Protein AF-A0A537DHY6-F1 (afdb_monomer)

Secondary structure (DSSP, 8-state):
-PPP-----HHHHHHHHHHHHHHHHHHHHHHHHHHHHHTEETTEE--SSS--EEE-S-TT-EETTTEETEEE-HHHHHHHHHHHHHHHHHHHHHHHHHHHHHHHHHHHHHHHHHT-

Foldseek 3Di:
DDDDDDDPCVVVVVVVVVVLLVQLLVQLVVVQVVQQVVQDDQQGRLGPPHGFKDFAPDQVPQPPVRGGGIDGDPVRSVVSSVVSSVVSSVVSVVVVVVVVVVVVVVVVVVVVVVVD

Solvent-accessible surface area (backbone atoms only — not comparable to full-atom values): 6492 Å² total; per-residue (Å²): 140,83,85,81,82,81,83,86,62,63,75,67,49,55,61,48,50,56,48,52,52,51,51,14,48,54,50,7,52,50,50,39,52,53,35,37,61,72,36,52,49,100,36,47,40,39,39,57,92,44,68,24,45,46,79,43,91,51,87,84,53,62,41,92,89,57,41,69,25,52,46,71,45,66,67,41,47,51,52,33,44,52,49,30,29,53,52,27,40,54,50,54,52,50,51,52,55,51,50,55,51,52,52,52,52,55,52,53,50,52,55,58,65,73,75,111

Mean predicted aligned error: 13.65 Å

Sequence (116 aa):
MSKPYLMTNEPRRELSEERDLTVSLIVGLLFFGFAALATREPGGSVGFPMSYSHPVVSWQFVNSFTGCGYSYDLTSVVLNYLFWVAVSFVITYSSSAARQRSTKITVGLGVLLQNR

Radius of gyration: 23.86 Å; Cα contacts (8 Å, |Δi|>4): 101; chains: 1; bounding box: 68×23×72 Å

Structure (mmCIF, N/CA/C/O backbone):
data_AF-A0A537DHY6-F1
#
_entry.id   AF-A0A537DHY6-F1
#
loop_
_atom_site.group_PDB
_atom_site.id
_atom_site.type_symbol
_atom_site.label_atom_id
_atom_site.label_alt_id
_atom_site.label_comp_id
_atom_site.label_asym_id
_atom_site.label_entity_id
_atom_site.label_seq_id
_atom_site.pdbx_PDB_ins_code
_atom_site.Cartn_x
_atom_site.Cartn_y
_atom_site.Cartn_z
_atom_site.occupancy
_atom_site.B_iso_or_equiv
_atom_site.auth_seq_id
_atom_site.auth_comp_id
_atom_site.auth_asym_id
_atom_site.auth_atom_id
_atom_site.pdbx_PDB_model_num
ATOM 1 N N . MET A 1 1 ? -46.959 14.429 26.187 1.00 43.31 1 MET A N 1
ATOM 2 C CA . MET A 1 1 ? -46.638 13.429 25.144 1.00 43.31 1 MET A CA 1
ATOM 3 C C . MET A 1 1 ? -45.217 13.714 24.661 1.00 43.31 1 MET A C 1
ATOM 5 O O . MET A 1 1 ? -45.016 14.642 23.892 1.00 43.31 1 MET A O 1
ATOM 9 N N . SER A 1 2 ? -44.225 13.039 25.250 1.00 41.59 2 SER A N 1
ATOM 10 C CA . SER A 1 2 ? -42.792 13.294 25.033 1.00 41.59 2 SER A CA 1
ATOM 11 C C . SER A 1 2 ? -42.273 12.377 23.924 1.00 41.59 2 SER A C 1
ATOM 13 O O . SER A 1 2 ? -42.421 11.162 24.029 1.00 41.59 2 SER A O 1
ATOM 15 N N . LYS A 1 3 ? -41.720 12.950 22.848 1.00 43.47 3 LYS A N 1
ATOM 16 C CA . LYS A 1 3 ? -41.029 12.206 21.784 1.00 43.47 3 LYS A CA 1
ATOM 17 C C . LYS A 1 3 ? -39.616 11.855 22.277 1.00 43.47 3 LYS A C 1
ATOM 19 O O . LYS A 1 3 ? -38.859 12.784 22.557 1.00 43.47 3 LYS A O 1
ATOM 24 N N . PRO A 1 4 ? -39.231 10.572 22.383 1.00 52.34 4 PRO A N 1
ATOM 25 C CA . PRO A 1 4 ? -37.889 10.214 22.812 1.00 52.34 4 PRO A CA 1
ATOM 26 C C . PRO A 1 4 ? -36.891 10.353 21.649 1.00 52.34 4 PRO A C 1
ATOM 28 O O . PRO A 1 4 ? -37.073 9.774 20.584 1.00 52.34 4 PRO A O 1
ATOM 31 N N . TYR A 1 5 ? -35.857 11.160 21.889 1.00 45.62 5 TYR A N 1
ATOM 32 C CA . TYR A 1 5 ? -34.472 11.038 21.417 1.00 45.62 5 TYR A CA 1
ATOM 33 C C . TYR A 1 5 ? -34.244 10.354 20.058 1.00 45.62 5 TYR A C 1
ATOM 35 O O . TYR A 1 5 ? -33.873 9.183 19.985 1.00 45.62 5 TYR A O 1
ATOM 43 N N . LEU A 1 6 ? -34.363 11.129 18.978 1.00 51.12 6 LEU A N 1
ATOM 44 C CA . LEU A 1 6 ? -33.793 10.761 17.686 1.00 51.12 6 LEU A CA 1
ATOM 45 C C . LEU A 1 6 ? -32.307 11.165 17.669 1.00 51.12 6 LEU A C 1
ATOM 47 O O . LEU A 1 6 ? -31.971 12.343 17.594 1.00 51.12 6 LEU A O 1
ATOM 51 N N . MET A 1 7 ? -31.449 10.158 17.841 1.00 48.72 7 MET A N 1
ATOM 52 C CA . MET A 1 7 ? -30.104 10.003 17.267 1.00 48.72 7 MET A CA 1
ATOM 53 C C . MET A 1 7 ? -29.411 11.281 16.725 1.00 48.72 7 MET A C 1
ATOM 55 O O . MET A 1 7 ? -29.614 11.671 15.583 1.00 48.72 7 MET A O 1
ATOM 59 N N . THR A 1 8 ? -28.478 11.859 17.488 1.00 54.38 8 THR A N 1
ATOM 60 C CA . THR A 1 8 ? -27.539 12.918 17.037 1.00 54.38 8 THR A CA 1
ATOM 61 C C . THR A 1 8 ? -26.076 12.443 17.020 1.00 54.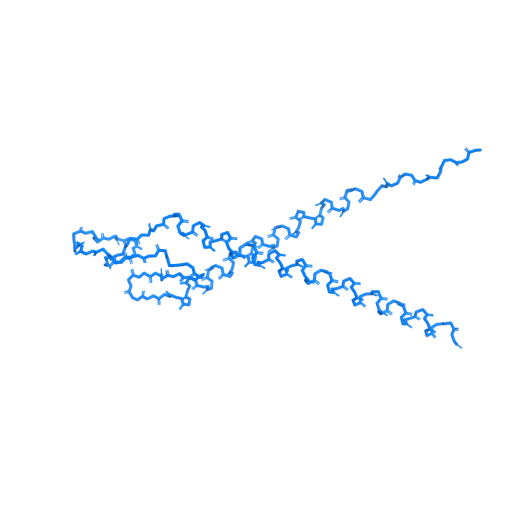38 8 THR A C 1
ATOM 63 O O . THR A 1 8 ? -25.149 13.204 17.280 1.00 54.38 8 THR A O 1
ATOM 66 N N . ASN A 1 9 ? -25.843 11.160 16.716 1.00 53.69 9 ASN A N 1
ATOM 67 C CA . ASN A 1 9 ? -24.497 10.560 16.688 1.00 53.69 9 ASN A CA 1
ATOM 68 C C . ASN A 1 9 ? -23.809 10.574 15.307 1.00 53.69 9 ASN A C 1
ATOM 70 O O . ASN A 1 9 ? -22.662 10.143 15.214 1.00 53.69 9 ASN A O 1
ATOM 74 N N . GLU A 1 10 ? -24.479 11.067 14.264 1.00 56.50 10 GLU A N 1
ATOM 75 C CA . GLU A 1 10 ? -23.969 11.163 12.882 1.00 56.50 10 GLU A CA 1
ATOM 76 C C . GLU A 1 10 ? -22.605 11.874 12.753 1.00 56.50 10 GLU A C 1
ATOM 78 O O . GLU A 1 10 ? -21.652 11.238 12.303 1.00 56.50 10 GLU A O 1
ATOM 83 N N . PRO A 1 11 ? -22.408 13.115 13.243 1.00 54.44 11 PRO A N 1
ATOM 84 C CA . PRO A 1 11 ? -21.188 13.866 12.927 1.00 54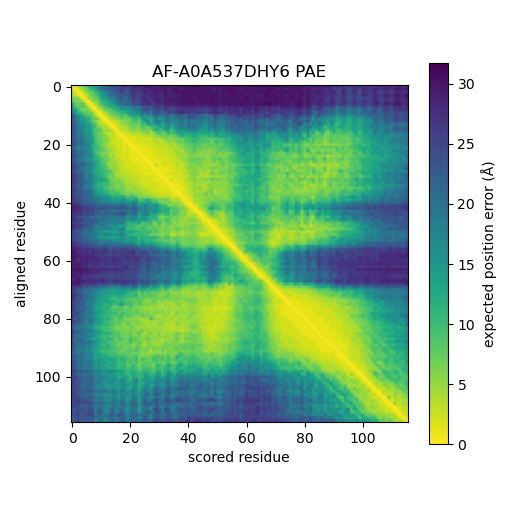.44 11 PRO A CA 1
ATOM 85 C C . PRO A 1 11 ? -19.923 13.291 13.580 1.00 54.44 11 PRO A C 1
ATOM 87 O O . PRO A 1 11 ? -18.809 13.558 13.140 1.00 54.44 11 PRO A O 1
ATOM 90 N N . ARG A 1 12 ? -20.062 12.491 14.648 1.00 59.03 12 ARG A N 1
ATOM 91 C CA . ARG A 1 12 ? -18.910 11.885 15.334 1.00 59.03 12 ARG A CA 1
ATOM 92 C C . ARG A 1 12 ? -18.425 10.605 14.643 1.00 59.03 12 ARG A C 1
ATOM 94 O O . ARG A 1 12 ? -17.288 10.198 14.878 1.00 59.03 12 ARG A O 1
ATOM 101 N N . ARG A 1 13 ? -19.279 9.948 13.850 1.00 60.59 13 ARG A N 1
ATOM 102 C CA . ARG A 1 13 ? -18.916 8.728 13.116 1.00 60.59 13 ARG A CA 1
ATOM 103 C C . ARG A 1 13 ? -18.155 9.057 11.843 1.00 60.59 13 ARG A C 1
ATOM 105 O O . ARG A 1 13 ? -17.067 8.518 11.679 1.00 60.59 13 ARG A O 1
ATOM 112 N N . GLU A 1 14 ? -18.641 10.016 11.061 1.00 64.06 14 GLU A N 1
ATOM 113 C CA . GLU A 1 14 ? -17.983 10.410 9.808 1.00 64.06 14 GLU A CA 1
ATOM 114 C C . GLU A 1 14 ? -16.554 10.912 10.050 1.00 64.06 14 GLU A C 1
ATOM 116 O O . GLU A 1 14 ? -15.604 10.439 9.433 1.00 64.06 14 GLU A O 1
ATOM 121 N N . LEU A 1 15 ? -16.361 11.750 11.074 1.00 67.00 15 LEU A N 1
ATOM 122 C CA . LEU A 1 15 ? -15.037 12.270 11.428 1.00 67.00 15 LEU A CA 1
ATOM 123 C C . LEU A 1 15 ? -14.065 11.178 11.925 1.00 67.00 15 LEU A C 1
ATOM 125 O O . LEU A 1 15 ? -12.845 11.344 11.870 1.00 67.00 15 LEU A O 1
ATOM 129 N N . SER A 1 16 ? -14.588 10.063 12.449 1.00 68.94 16 SER A N 1
ATOM 130 C CA . SER A 1 16 ? -13.771 8.906 12.830 1.00 68.94 16 SER A CA 1
ATOM 131 C C . SER A 1 16 ? -13.431 8.040 11.619 1.00 68.94 16 SER A C 1
ATOM 133 O O . SER A 1 16 ? -12.317 7.529 11.560 1.00 68.94 16 SER A O 1
ATOM 135 N N . GLU A 1 17 ? -14.350 7.892 10.665 1.00 73.88 17 GLU A N 1
ATOM 136 C CA . GLU A 1 17 ? -14.131 7.127 9.433 1.00 73.88 17 GLU A CA 1
ATOM 137 C C . GLU A 1 17 ? -13.119 7.810 8.513 1.00 73.88 17 GLU A C 1
ATOM 139 O O . GLU A 1 17 ? -12.178 7.161 8.061 1.00 73.88 17 GLU A O 1
ATOM 144 N N . GLU A 1 18 ? -13.226 9.126 8.313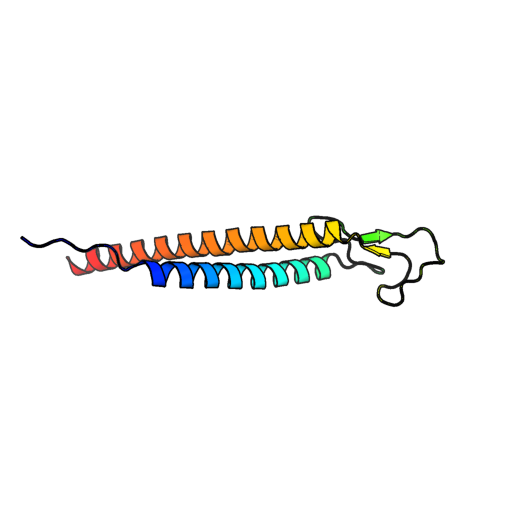 1.00 79.81 18 GLU A N 1
ATOM 145 C CA . GLU A 1 18 ? -12.244 9.895 7.537 1.00 79.81 18 GLU A CA 1
ATOM 146 C C . GLU A 1 18 ? -10.841 9.803 8.146 1.00 79.81 18 GLU A C 1
ATOM 148 O O . GLU A 1 18 ? -9.836 9.656 7.441 1.00 79.81 18 GLU A O 1
ATOM 153 N N . ARG A 1 19 ? -10.761 9.841 9.481 1.00 82.12 19 ARG A N 1
ATOM 154 C CA . ARG A 1 19 ? -9.492 9.701 10.196 1.00 82.12 19 ARG A CA 1
ATOM 155 C C . ARG A 1 19 ? -8.921 8.293 10.045 1.00 82.12 19 ARG A C 1
ATOM 157 O O . ARG A 1 19 ? -7.725 8.161 9.798 1.00 82.12 19 ARG A O 1
ATOM 164 N N . ASP A 1 20 ? -9.746 7.258 10.163 1.00 77.62 20 ASP A N 1
ATOM 165 C CA . ASP A 1 20 ? -9.304 5.868 10.023 1.00 77.62 20 ASP A CA 1
ATOM 166 C C . ASP A 1 20 ? -8.862 5.562 8.577 1.00 77.62 20 ASP A C 1
ATOM 168 O O . ASP A 1 20 ? -7.851 4.881 8.378 1.00 77.62 20 ASP A O 1
ATOM 172 N N . LEU A 1 21 ? -9.530 6.147 7.575 1.00 79.94 21 LEU A N 1
ATOM 173 C CA . LEU A 1 21 ? -9.117 6.114 6.167 1.00 79.94 21 LEU A CA 1
ATOM 174 C C . LEU A 1 21 ? -7.777 6.823 5.948 1.00 79.94 21 LEU A C 1
ATOM 176 O O . LEU A 1 21 ? -6.881 6.266 5.313 1.00 79.94 21 LEU A O 1
ATOM 180 N N . THR A 1 22 ? -7.608 8.019 6.513 1.00 84.75 22 THR A N 1
ATOM 181 C CA . THR A 1 22 ? -6.362 8.794 6.391 1.00 84.75 2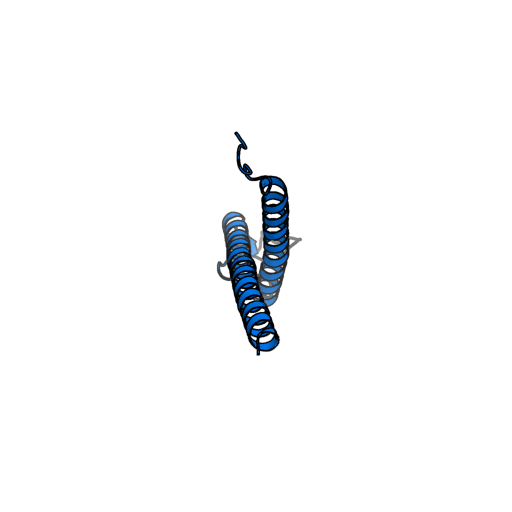2 THR A CA 1
ATOM 182 C C . THR A 1 22 ? -5.188 8.055 7.031 1.00 84.75 22 THR A C 1
ATOM 184 O O . THR A 1 22 ? -4.115 7.945 6.436 1.00 84.75 22 THR A O 1
ATOM 187 N N . VAL A 1 23 ? -5.389 7.488 8.224 1.00 80.81 23 VAL A N 1
ATOM 188 C CA . VAL A 1 23 ? -4.365 6.690 8.912 1.00 80.81 23 VAL A CA 1
ATOM 189 C C . VAL A 1 23 ? -4.038 5.431 8.111 1.00 80.81 23 VAL A C 1
ATOM 191 O O . VAL A 1 23 ? -2.863 5.131 7.917 1.00 80.81 23 VAL A O 1
ATOM 194 N N . SER A 1 24 ? -5.048 4.727 7.594 1.00 78.31 24 SER A N 1
ATOM 195 C CA . SER A 1 24 ? -4.863 3.567 6.714 1.00 78.31 24 SER A CA 1
ATOM 196 C C . SER A 1 24 ? -4.036 3.911 5.473 1.00 78.31 24 SER A C 1
ATOM 198 O O . SER A 1 24 ? -3.132 3.161 5.111 1.00 78.31 24 SER A O 1
ATOM 200 N N . LEU A 1 25 ? -4.308 5.055 4.838 1.00 83.69 25 LEU A N 1
ATOM 201 C CA . LEU A 1 25 ? -3.580 5.515 3.657 1.00 83.69 25 LEU A CA 1
ATOM 202 C C . LEU A 1 25 ? -2.100 5.776 3.977 1.00 83.69 25 LEU A C 1
ATOM 204 O O . LEU A 1 25 ? -1.220 5.292 3.268 1.00 83.69 25 LEU A O 1
ATOM 208 N N . ILE A 1 26 ? -1.822 6.499 5.067 1.00 87.44 26 ILE A N 1
ATOM 209 C CA . ILE A 1 26 ? -0.451 6.825 5.490 1.00 87.44 26 ILE A CA 1
ATOM 210 C C . ILE A 1 26 ? 0.314 5.551 5.859 1.00 87.44 26 ILE A C 1
ATOM 212 O O . ILE A 1 26 ? 1.445 5.354 5.418 1.00 87.44 26 ILE A O 1
ATOM 216 N N . VAL A 1 27 ? -0.306 4.665 6.640 1.00 84.94 27 VAL A N 1
ATOM 217 C CA . VAL A 1 27 ? 0.303 3.396 7.052 1.00 84.94 27 VAL A CA 1
ATOM 218 C C . VAL A 1 27 ? 0.543 2.491 5.838 1.00 84.94 27 VAL A C 1
ATOM 220 O O . VAL A 1 27 ? 1.626 1.921 5.718 1.00 84.94 27 VAL A O 1
ATOM 223 N N . GLY A 1 28 ? -0.396 2.436 4.890 1.00 80.19 28 GLY A N 1
ATOM 224 C CA . GLY A 1 28 ? -0.246 1.692 3.637 1.00 80.19 28 GLY A CA 1
ATOM 225 C C . GLY A 1 28 ? 0.903 2.204 2.778 1.00 80.19 28 GLY A C 1
ATOM 226 O O . GLY A 1 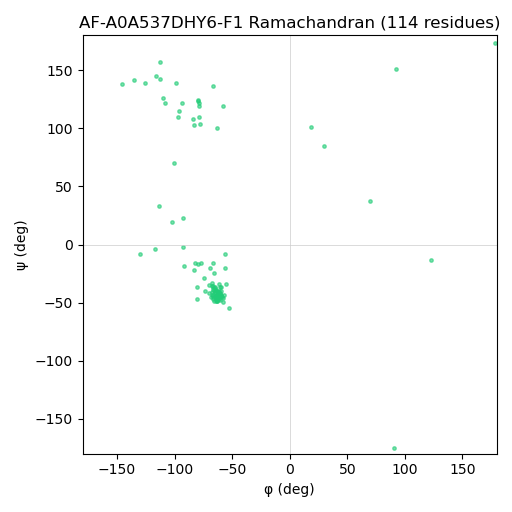28 ? 1.688 1.403 2.274 1.00 80.19 28 GLY A O 1
ATOM 227 N N . LEU A 1 29 ? 1.066 3.526 2.680 1.00 83.56 29 LEU A N 1
ATOM 228 C CA . LEU A 1 29 ? 2.194 4.143 1.980 1.00 83.56 29 LEU A CA 1
ATOM 229 C C . LEU A 1 29 ? 3.535 3.784 2.636 1.00 83.56 29 LEU A C 1
ATOM 231 O O . LEU A 1 29 ? 4.499 3.476 1.934 1.00 83.56 29 LEU A O 1
ATOM 235 N N . LEU A 1 30 ? 3.595 3.779 3.972 1.00 87.06 30 LEU A N 1
ATOM 236 C CA . LEU A 1 30 ? 4.796 3.372 4.703 1.00 87.06 30 LEU A CA 1
ATOM 237 C C . LEU A 1 30 ? 5.136 1.906 4.434 1.00 87.06 30 LEU A C 1
ATOM 239 O O . LEU A 1 30 ? 6.276 1.609 4.085 1.00 87.06 30 LEU A O 1
ATOM 243 N N . PHE A 1 31 ? 4.162 0.998 4.538 1.00 82.44 31 PHE A N 1
ATOM 244 C CA . PHE A 1 31 ? 4.383 -0.420 4.247 1.00 82.44 31 PHE A CA 1
ATOM 245 C C . PHE A 1 31 ? 4.821 -0.659 2.802 1.00 82.44 31 PHE A C 1
ATOM 247 O O . PHE A 1 31 ? 5.766 -1.413 2.577 1.00 82.44 31 PHE A O 1
ATOM 254 N N . PHE A 1 32 ? 4.195 0.020 1.839 1.00 80.44 32 PHE A N 1
ATOM 255 C CA . PHE A 1 32 ? 4.609 -0.033 0.440 1.00 80.44 32 PHE A CA 1
ATOM 256 C C . PHE A 1 32 ? 6.066 0.425 0.272 1.00 80.44 32 PHE A C 1
ATOM 258 O O . PHE A 1 32 ? 6.854 -0.257 -0.381 1.00 80.44 32 PHE A O 1
ATOM 265 N N . GLY A 1 33 ? 6.450 1.534 0.912 1.00 79.25 33 GLY A N 1
ATOM 266 C CA . GLY A 1 33 ? 7.823 2.037 0.898 1.00 79.25 33 GLY A CA 1
ATOM 267 C C . GLY A 1 33 ? 8.824 1.061 1.521 1.00 79.25 33 GLY A C 1
ATOM 268 O O . GLY A 1 33 ? 9.866 0.793 0.924 1.00 79.25 33 GLY A O 1
ATOM 269 N N . PHE A 1 34 ? 8.499 0.480 2.680 1.00 83.19 34 PHE A N 1
ATOM 270 C CA . PHE A 1 34 ? 9.339 -0.528 3.335 1.00 83.19 34 PHE A CA 1
ATOM 271 C C . PHE A 1 34 ? 9.492 -1.790 2.485 1.00 83.19 34 PHE A C 1
ATOM 273 O O . PHE A 1 34 ? 10.608 -2.285 2.336 1.00 83.19 34 PHE A O 1
ATOM 280 N N . ALA A 1 35 ? 8.403 -2.283 1.893 1.00 80.25 35 ALA A N 1
ATOM 281 C CA . ALA A 1 35 ? 8.433 -3.435 1.001 1.00 80.25 35 ALA A CA 1
ATOM 282 C C . ALA A 1 35 ? 9.305 -3.157 -0.231 1.00 80.25 35 ALA A C 1
ATOM 284 O O . ALA A 1 35 ? 10.188 -3.951 -0.544 1.00 80.25 35 ALA A O 1
ATOM 285 N N . ALA A 1 36 ? 9.134 -1.994 -0.867 1.00 76.88 36 ALA A N 1
ATOM 286 C CA . ALA A 1 36 ? 9.929 -1.584 -2.022 1.00 76.88 36 ALA A CA 1
ATOM 287 C C . ALA A 1 36 ? 11.429 -1.455 -1.700 1.00 76.88 36 ALA A C 1
ATOM 289 O O . ALA A 1 36 ? 12.266 -1.746 -2.561 1.00 76.88 36 ALA A O 1
ATOM 290 N N . LEU A 1 37 ? 11.771 -1.029 -0.478 1.00 79.31 37 LEU A N 1
ATOM 291 C CA . LEU A 1 37 ? 13.153 -0.946 -0.004 1.00 79.31 37 LEU A CA 1
ATOM 292 C C . LEU A 1 37 ? 13.744 -2.332 0.288 1.00 79.31 37 LEU A C 1
ATOM 294 O O . LEU A 1 37 ? 14.906 -2.572 -0.028 1.00 79.31 37 LEU A O 1
ATOM 298 N N . ALA A 1 38 ? 12.947 -3.233 0.868 1.00 79.19 38 ALA A N 1
ATOM 299 C CA . ALA A 1 38 ? 13.359 -4.595 1.202 1.00 79.19 38 ALA A CA 1
ATOM 300 C C . ALA A 1 38 ? 13.571 -5.470 -0.042 1.00 79.19 38 ALA A C 1
ATOM 302 O O . ALA A 1 38 ? 14.481 -6.291 -0.064 1.00 79.19 38 ALA A O 1
ATOM 303 N N . THR A 1 39 ? 12.774 -5.271 -1.093 1.00 76.12 39 THR A N 1
ATOM 304 C CA . THR A 1 39 ? 12.903 -5.990 -2.372 1.00 76.12 39 THR A CA 1
ATOM 305 C C . THR A 1 39 ? 13.781 -5.256 -3.382 1.00 76.12 39 THR A C 1
ATOM 307 O O . THR A 1 39 ? 13.598 -5.402 -4.592 1.00 76.12 39 THR A O 1
ATOM 310 N N . ARG A 1 40 ? 14.671 -4.379 -2.910 1.00 71.75 40 ARG A N 1
ATOM 311 C CA . ARG A 1 40 ? 15.550 -3.608 -3.782 1.00 71.75 40 ARG A CA 1
ATOM 312 C C . ARG A 1 40 ? 16.714 -4.476 -4.244 1.00 71.75 40 ARG A C 1
ATOM 314 O O . ARG A 1 40 ? 17.515 -4.935 -3.438 1.00 71.75 40 ARG A O 1
ATOM 321 N N . GLU A 1 41 ? 16.839 -4.610 -5.553 1.00 66.56 41 GLU A N 1
ATOM 322 C CA . GLU A 1 41 ? 17.935 -5.293 -6.226 1.00 66.56 41 GLU A CA 1
ATOM 323 C C . GLU A 1 41 ? 18.785 -4.279 -7.015 1.00 66.56 41 GLU A C 1
ATOM 325 O O . GLU A 1 41 ? 18.329 -3.168 -7.323 1.00 66.56 41 GLU A O 1
ATOM 330 N N . PRO A 1 42 ? 20.057 -4.592 -7.318 1.00 58.34 42 PRO A N 1
ATOM 331 C CA . PRO A 1 42 ? 20.883 -3.730 -8.156 1.00 58.34 42 PRO A CA 1
ATOM 332 C C . PRO A 1 42 ? 20.278 -3.637 -9.567 1.00 58.34 42 PRO A C 1
ATOM 334 O O . PRO A 1 42 ? 20.439 -4.535 -10.386 1.00 58.34 42 PRO A O 1
ATOM 337 N N . GLY A 1 43 ? 19.565 -2.539 -9.834 1.00 58.81 43 GLY A N 1
ATOM 338 C CA . GLY A 1 43 ? 18.911 -2.254 -11.118 1.00 58.81 43 GLY A CA 1
ATOM 339 C C . GLY A 1 43 ? 17.400 -2.022 -11.035 1.00 58.81 43 GLY A C 1
ATOM 340 O O . GLY A 1 43 ? 16.830 -1.484 -11.974 1.00 58.81 43 GLY A O 1
ATOM 341 N N . GLY A 1 44 ? 16.746 -2.344 -9.916 1.00 62.38 44 GLY A N 1
ATOM 342 C CA . GLY A 1 44 ? 15.302 -2.162 -9.774 1.00 62.38 44 GLY A CA 1
ATOM 343 C C . GLY A 1 44 ? 14.779 -2.641 -8.424 1.00 62.38 44 GLY A C 1
ATOM 344 O O . GLY A 1 44 ? 15.510 -3.202 -7.618 1.00 62.38 44 GLY A O 1
ATOM 345 N N . SER A 1 45 ? 13.503 -2.399 -8.136 1.00 67.88 45 SER A N 1
ATOM 346 C CA . SER A 1 45 ? 12.846 -3.018 -6.979 1.00 67.88 45 SER A CA 1
ATOM 347 C C . SER A 1 45 ? 11.879 -4.058 -7.500 1.00 67.88 45 SER A C 1
ATOM 349 O O . SER A 1 45 ? 11.012 -3.718 -8.305 1.00 67.88 45 SER A O 1
ATOM 351 N N . VAL A 1 46 ? 12.048 -5.312 -7.083 1.00 72.00 46 VAL A N 1
ATOM 352 C CA . VAL A 1 46 ? 11.216 -6.418 -7.565 1.00 72.00 46 VAL A CA 1
ATOM 353 C C . VAL A 1 46 ? 9.770 -6.160 -7.172 1.00 72.00 46 VAL A C 1
ATOM 355 O O . VAL A 1 46 ? 8.910 -6.291 -8.029 1.00 72.00 46 VAL A O 1
ATOM 358 N N . GLY A 1 47 ? 9.525 -5.656 -5.960 1.00 73.00 47 GLY A N 1
ATOM 359 C CA . GLY A 1 47 ? 8.198 -5.399 -5.410 1.00 73.00 47 GLY A CA 1
ATOM 360 C C . GLY A 1 47 ? 7.669 -6.586 -4.609 1.00 73.00 47 GLY A C 1
ATOM 361 O O . GLY A 1 47 ? 8.029 -7.733 -4.863 1.00 73.00 47 GLY A O 1
ATOM 362 N N . PHE A 1 48 ? 6.824 -6.308 -3.612 1.00 73.12 48 PHE A N 1
ATOM 363 C CA . PHE A 1 48 ? 6.104 -7.325 -2.842 1.00 73.12 48 PHE A CA 1
ATOM 364 C C . PHE A 1 48 ? 4.711 -6.819 -2.433 1.00 73.12 48 PHE A C 1
ATOM 366 O O . PHE A 1 48 ? 4.618 -5.671 -1.970 1.00 73.12 48 PHE A O 1
ATOM 373 N N . PRO A 1 49 ? 3.656 -7.661 -2.518 1.00 73.62 49 PRO A N 1
ATOM 374 C CA . PRO A 1 49 ? 3.661 -9.058 -2.989 1.00 73.62 49 PRO A CA 1
ATOM 375 C C . PRO A 1 49 ? 3.734 -9.234 -4.512 1.00 73.62 49 PRO A C 1
ATOM 377 O O . PRO A 1 49 ? 4.012 -10.337 -4.972 1.00 73.62 49 PRO A O 1
ATOM 380 N N . MET A 1 50 ? 3.472 -8.189 -5.297 1.00 80.69 50 MET A N 1
ATOM 381 C CA . MET A 1 50 ? 3.517 -8.274 -6.758 1.00 80.69 50 MET A CA 1
ATOM 382 C C . MET A 1 50 ? 4.837 -7.747 -7.288 1.00 80.69 50 MET A C 1
ATOM 384 O O . MET A 1 50 ? 5.317 -6.703 -6.836 1.00 80.69 50 MET A O 1
ATOM 388 N N . SER A 1 51 ? 5.381 -8.448 -8.286 1.00 78.81 51 SER A N 1
ATOM 389 C CA . SER A 1 51 ? 6.551 -7.951 -8.985 1.00 78.81 51 SER A CA 1
ATOM 390 C C . SER A 1 51 ? 6.150 -6.896 -10.013 1.00 78.81 51 SER A C 1
ATOM 392 O O . SER A 1 51 ? 5.301 -7.162 -10.859 1.00 78.81 51 SER A O 1
ATOM 394 N N . TYR A 1 52 ? 6.726 -5.696 -9.928 1.00 78.81 52 TYR A N 1
ATOM 395 C CA . TYR A 1 52 ? 6.398 -4.580 -10.826 1.00 78.81 52 TYR A CA 1
ATOM 396 C C . TYR A 1 52 ? 7.567 -4.111 -11.692 1.00 78.81 52 TYR A C 1
ATOM 398 O O . TYR A 1 52 ? 7.377 -3.231 -12.532 1.00 78.81 52 TYR A O 1
ATOM 406 N N . SER A 1 53 ? 8.762 -4.672 -11.504 1.00 74.69 53 SER A N 1
ATOM 407 C CA . SER A 1 53 ? 9.912 -4.408 -12.367 1.00 74.69 53 SER A CA 1
ATOM 408 C C . SER A 1 53 ? 10.298 -5.654 -13.151 1.00 74.69 53 SER A C 1
ATOM 410 O O . SER A 1 53 ? 10.218 -6.776 -12.656 1.00 74.69 53 SER A O 1
ATOM 412 N N . HIS A 1 54 ? 10.695 -5.452 -14.401 1.00 73.38 54 HIS A N 1
ATOM 413 C CA . HIS A 1 54 ? 11.145 -6.519 -15.285 1.00 73.38 54 HIS A CA 1
ATOM 414 C C . HIS A 1 54 ? 12.413 -6.091 -16.028 1.00 73.38 54 HIS A C 1
ATOM 416 O O . HIS A 1 54 ? 12.525 -4.921 -16.418 1.00 73.38 54 HIS A O 1
ATOM 422 N N . PRO A 1 55 ? 13.369 -7.017 -16.229 1.00 72.00 55 PRO A N 1
ATOM 423 C CA . PRO A 1 55 ? 14.594 -6.718 -16.946 1.00 72.00 55 PRO A CA 1
ATOM 424 C C . PRO A 1 55 ? 14.289 -6.417 -18.419 1.00 72.00 55 PRO A C 1
ATOM 426 O O . PRO A 1 55 ? 13.515 -7.112 -19.078 1.00 72.00 55 PRO A O 1
ATOM 429 N N . VAL A 1 56 ? 14.923 -5.379 -18.948 1.00 66.81 56 VAL A N 1
ATOM 430 C CA . VAL A 1 56 ? 14.850 -4.958 -20.344 1.00 66.81 56 VAL A CA 1
ATOM 431 C C . VAL A 1 56 ? 16.057 -5.549 -21.058 1.00 66.81 56 VAL A C 1
ATOM 433 O O . VAL A 1 56 ? 17.202 -5.200 -20.783 1.00 66.81 56 VAL A O 1
ATOM 436 N N . VAL A 1 57 ? 15.797 -6.458 -21.995 1.00 58.38 57 VAL A N 1
ATOM 437 C CA . VAL A 1 57 ? 16.828 -7.185 -22.758 1.00 58.38 57 VAL A CA 1
ATOM 438 C C . VAL A 1 57 ? 17.653 -6.293 -23.698 1.00 58.38 57 VAL A C 1
ATOM 440 O O . VAL A 1 57 ? 18.725 -6.690 -24.153 1.00 58.38 57 VAL A O 1
ATOM 443 N N . SER A 1 58 ? 17.193 -5.075 -23.989 1.00 57.06 58 SER A N 1
ATOM 444 C CA . SER A 1 58 ? 17.888 -4.134 -24.866 1.00 57.06 58 SER A CA 1
ATOM 445 C C . SER A 1 58 ? 18.718 -3.123 -24.070 1.00 57.06 58 SER A C 1
ATOM 447 O O . SER A 1 58 ? 18.180 -2.182 -23.488 1.00 57.06 58 SER A O 1
ATOM 449 N N . TRP A 1 59 ? 20.043 -3.251 -24.158 1.00 55.75 59 TRP A N 1
ATOM 450 C CA . TRP A 1 59 ? 21.060 -2.336 -23.610 1.00 55.75 59 TRP A CA 1
ATOM 451 C C . TRP A 1 59 ? 20.944 -0.874 -24.089 1.00 55.75 59 TRP A C 1
ATOM 453 O O . TRP A 1 59 ? 21.647 0.001 -23.597 1.00 55.75 59 TRP A O 1
ATOM 463 N N . GLN A 1 60 ? 20.066 -0.604 -25.056 1.00 56.19 60 GLN A N 1
ATOM 464 C CA . GLN A 1 60 ? 19.804 0.725 -25.612 1.00 56.19 60 GLN A CA 1
ATOM 465 C C . GLN A 1 60 ? 18.823 1.552 -24.765 1.00 56.19 60 GLN A C 1
ATOM 467 O O . GLN A 1 60 ? 18.768 2.769 -24.915 1.00 56.19 60 GLN A O 1
ATOM 472 N N . PHE A 1 61 ? 18.080 0.919 -23.850 1.00 56.38 61 PHE A N 1
ATOM 473 C CA . PHE A 1 61 ? 17.179 1.600 -22.920 1.00 56.38 61 PHE A CA 1
ATOM 474 C C . PHE A 1 61 ? 17.841 1.718 -21.546 1.00 56.38 61 PHE A C 1
ATOM 476 O O . PHE A 1 61 ? 17.472 1.053 -20.579 1.00 56.38 61 PHE A O 1
ATOM 483 N N . VAL A 1 62 ? 18.865 2.568 -21.467 1.00 54.25 62 VAL A N 1
ATOM 484 C CA . VAL A 1 62 ? 19.397 3.017 -20.179 1.00 54.25 62 VAL A CA 1
ATOM 485 C C . VAL A 1 62 ? 18.437 4.081 -19.656 1.00 54.25 62 VAL A C 1
ATOM 487 O O . VAL A 1 62 ? 18.409 5.201 -20.161 1.00 54.25 62 VAL A O 1
ATOM 490 N N . ASN A 1 63 ? 17.604 3.730 -18.677 1.00 53.31 63 ASN A N 1
ATOM 491 C CA . ASN A 1 63 ? 16.751 4.715 -18.028 1.00 53.31 63 ASN A CA 1
ATOM 492 C C . ASN A 1 63 ? 17.588 5.499 -17.008 1.00 53.31 63 ASN A C 1
ATOM 494 O O . ASN A 1 63 ? 17.968 4.967 -15.961 1.00 53.31 63 ASN A O 1
ATOM 498 N N . SER A 1 64 ? 17.860 6.774 -17.300 1.00 55.66 64 SER A N 1
ATOM 499 C CA . SER A 1 64 ? 18.686 7.664 -16.468 1.00 55.66 64 SER A CA 1
ATOM 500 C C . SER A 1 64 ? 18.195 7.802 -15.022 1.00 55.66 64 SER A C 1
ATOM 502 O O . SER A 1 64 ? 18.974 8.176 -14.151 1.00 55.66 64 SER A O 1
ATOM 504 N N . PHE A 1 65 ? 16.923 7.491 -14.749 1.00 54.19 65 PHE A N 1
ATOM 505 C CA . PHE A 1 65 ? 16.334 7.568 -13.410 1.00 54.19 65 PHE A CA 1
ATOM 506 C C . PHE A 1 65 ? 16.402 6.265 -12.594 1.00 54.19 65 PHE A C 1
ATOM 508 O O . PHE A 1 65 ? 16.241 6.323 -11.377 1.00 54.19 65 PHE A O 1
ATOM 515 N N . THR A 1 66 ? 16.616 5.097 -13.213 1.00 53.66 66 THR A N 1
ATOM 516 C CA . THR A 1 66 ? 16.505 3.782 -12.528 1.00 53.66 66 THR A CA 1
ATOM 517 C C . THR A 1 66 ? 17.701 2.849 -12.730 1.00 53.66 66 THR A C 1
ATOM 519 O O . THR A 1 66 ? 17.827 1.871 -11.997 1.00 53.66 66 THR A O 1
ATOM 522 N N . GLY A 1 67 ? 18.645 3.194 -13.610 1.00 55.06 67 GLY A N 1
ATOM 523 C CA . GLY A 1 67 ? 19.832 2.382 -13.883 1.00 55.06 67 GLY A CA 1
ATOM 524 C C . GLY A 1 67 ? 19.621 1.386 -15.027 1.00 55.06 67 GLY A C 1
ATOM 525 O O . GLY A 1 67 ? 18.612 1.421 -15.730 1.00 55.06 67 GLY A O 1
ATOM 526 N N . CYS A 1 68 ? 20.625 0.538 -15.270 1.00 57.28 68 CYS A N 1
ATOM 527 C CA . CYS A 1 68 ? 20.654 -0.370 -16.416 1.00 57.28 68 CYS A CA 1
ATOM 528 C C . CYS A 1 68 ? 19.449 -1.322 -16.446 1.00 57.28 68 CYS A C 1
ATOM 530 O O . CYS A 1 68 ? 19.314 -2.176 -15.576 1.00 57.28 68 CYS A O 1
ATOM 532 N N . GLY A 1 69 ? 18.652 -1.229 -17.515 1.00 63.41 69 GLY A N 1
ATOM 533 C CA . GLY A 1 69 ? 17.874 -2.348 -18.037 1.00 63.41 69 GLY A CA 1
ATOM 534 C C . GLY A 1 69 ? 16.699 -2.817 -17.187 1.00 63.41 69 GLY A C 1
ATOM 535 O O . GLY A 1 69 ? 16.460 -4.015 -17.170 1.00 63.41 69 GLY A O 1
ATOM 536 N N . TYR A 1 70 ? 15.947 -1.933 -16.525 1.00 67.88 70 TYR A N 1
ATOM 537 C CA . TYR A 1 70 ? 14.657 -2.295 -15.916 1.00 67.88 70 TYR A CA 1
ATOM 538 C C . TYR A 1 70 ? 13.520 -1.384 -16.383 1.00 67.88 70 TYR A C 1
ATOM 540 O O . TYR A 1 70 ? 13.677 -0.169 -16.518 1.00 67.88 70 TYR A O 1
ATOM 548 N N . SER A 1 71 ? 12.363 -1.994 -16.634 1.00 74.50 71 SER A N 1
ATOM 549 C CA . SER A 1 71 ? 11.107 -1.321 -16.959 1.00 74.50 71 SER A CA 1
ATOM 550 C C . SER A 1 71 ? 10.088 -1.604 -15.859 1.00 74.50 71 SER A C 1
ATOM 552 O O . SER A 1 71 ? 10.101 -2.673 -15.245 1.00 74.50 71 SER A O 1
ATOM 554 N N . TYR A 1 72 ? 9.247 -0.611 -15.573 1.00 76.69 72 TYR A N 1
ATOM 555 C CA . TYR A 1 72 ? 8.254 -0.657 -14.506 1.00 76.69 72 TYR A CA 1
ATOM 556 C C . TYR A 1 72 ? 6.861 -0.728 -15.115 1.00 76.69 72 TYR A C 1
ATOM 558 O O . TYR A 1 72 ? 6.482 0.137 -15.905 1.00 76.69 72 TYR A O 1
ATOM 566 N N . ASP A 1 73 ? 6.083 -1.730 -14.717 1.00 83.88 73 ASP A N 1
ATOM 567 C CA . ASP A 1 73 ? 4.664 -1.777 -15.050 1.00 83.88 73 ASP A CA 1
ATOM 568 C C . ASP A 1 73 ? 3.869 -0.953 -14.032 1.00 83.88 73 ASP A C 1
ATOM 570 O O . ASP A 1 73 ? 3.685 -1.352 -12.879 1.00 83.88 73 ASP A O 1
ATOM 574 N N . LEU A 1 74 ? 3.375 0.203 -14.482 1.00 82.19 74 LEU A N 1
ATOM 575 C CA . LEU A 1 74 ? 2.551 1.105 -13.675 1.00 82.19 74 LEU A CA 1
ATOM 576 C C . LEU A 1 74 ? 1.316 0.402 -13.098 1.00 82.19 74 LEU A C 1
ATOM 578 O O . LEU A 1 74 ? 0.923 0.700 -11.971 1.00 82.19 74 LEU A O 1
ATOM 582 N N . THR A 1 75 ? 0.730 -0.549 -13.826 1.00 85.94 75 THR A N 1
ATOM 583 C CA . THR A 1 75 ? -0.452 -1.297 -13.375 1.00 85.94 75 THR A CA 1
ATOM 584 C C . THR A 1 75 ? -0.118 -2.115 -12.133 1.00 85.94 75 THR A C 1
ATOM 586 O O . THR A 1 75 ? -0.807 -2.032 -11.114 1.00 85.94 75 THR A O 1
ATOM 589 N N . SER A 1 76 ? 0.995 -2.846 -12.195 1.00 81.81 76 SER A N 1
ATOM 590 C CA . SER A 1 76 ? 1.502 -3.655 -11.089 1.00 81.81 76 SER A CA 1
ATOM 591 C C . SER A 1 76 ? 1.927 -2.795 -9.894 1.00 81.81 76 SER A C 1
ATOM 593 O O . SER A 1 76 ? 1.652 -3.165 -8.754 1.00 81.81 76 SER A O 1
ATOM 595 N N . VAL A 1 77 ? 2.506 -1.608 -10.121 1.00 82.25 77 VAL A N 1
ATOM 596 C CA . VAL A 1 77 ? 2.816 -0.646 -9.042 1.00 82.25 77 VAL A CA 1
ATOM 597 C C . VAL A 1 77 ? 1.544 -0.206 -8.311 1.00 82.25 77 VAL A C 1
ATOM 599 O O . VAL A 1 77 ? 1.499 -0.235 -7.079 1.00 82.25 77 VAL A O 1
ATOM 602 N N . VAL A 1 78 ? 0.499 0.174 -9.054 1.00 85.94 78 VAL A N 1
ATOM 603 C CA . VAL A 1 78 ? -0.775 0.636 -8.480 1.00 85.94 78 VAL A CA 1
ATOM 604 C C . VAL A 1 78 ? -1.468 -0.482 -7.705 1.00 85.94 78 VAL A C 1
ATOM 606 O O . VAL A 1 78 ? -1.916 -0.259 -6.581 1.00 85.94 78 VAL A O 1
ATOM 609 N N . LEU A 1 79 ? -1.518 -1.695 -8.259 1.00 86.06 79 LEU A N 1
ATOM 610 C CA . LEU A 1 79 ? -2.084 -2.863 -7.577 1.00 86.06 79 LEU A CA 1
ATOM 611 C C . LEU A 1 79 ? -1.328 -3.188 -6.286 1.00 86.06 79 LEU A C 1
ATOM 613 O O . LEU A 1 79 ? -1.949 -3.455 -5.256 1.00 86.06 79 LEU A O 1
ATOM 617 N N . ASN A 1 80 ? 0.002 -3.107 -6.320 1.00 84.69 80 ASN A N 1
ATOM 618 C CA . ASN A 1 80 ? 0.831 -3.352 -5.150 1.00 84.69 80 ASN A CA 1
ATOM 619 C C . ASN A 1 80 ? 0.591 -2.299 -4.056 1.00 84.69 80 ASN A C 1
ATOM 621 O O . ASN A 1 80 ? 0.506 -2.633 -2.876 1.00 84.69 80 ASN A O 1
ATOM 625 N N . TYR A 1 81 ? 0.415 -1.033 -4.437 1.00 82.19 81 TYR A N 1
ATOM 626 C CA . TYR A 1 81 ? 0.033 0.028 -3.506 1.00 82.19 81 TYR A CA 1
ATOM 627 C C . TYR A 1 81 ? -1.360 -0.205 -2.899 1.00 82.19 81 TYR A C 1
ATOM 629 O O . TYR A 1 81 ? -1.514 -0.167 -1.678 1.00 82.19 81 TYR A O 1
ATOM 637 N N . LEU A 1 82 ? -2.366 -0.512 -3.726 1.00 85.69 82 LEU A N 1
ATOM 638 C CA . LEU A 1 82 ? -3.733 -0.786 -3.265 1.00 85.69 82 LEU A CA 1
ATOM 639 C C . LEU A 1 82 ? -3.795 -1.981 -2.309 1.00 85.69 82 LEU A C 1
ATOM 641 O O . LEU A 1 82 ? -4.540 -1.940 -1.330 1.00 85.69 82 LEU A O 1
ATOM 645 N N . PHE A 1 83 ? -2.981 -3.011 -2.547 1.00 89.00 83 PHE A N 1
ATOM 646 C CA . PHE A 1 83 ? -2.840 -4.136 -1.628 1.00 89.00 83 PHE A CA 1
ATOM 647 C C . PHE A 1 83 ? -2.389 -3.673 -0.235 1.00 89.00 83 PHE A C 1
ATOM 649 O O . PHE A 1 83 ? -3.026 -4.011 0.763 1.00 89.00 83 PHE A O 1
ATOM 656 N N . TRP A 1 84 ? -1.339 -2.852 -0.149 1.00 85.56 84 TRP A N 1
ATOM 657 C CA . TRP A 1 84 ? -0.835 -2.359 1.136 1.00 85.56 84 TRP A CA 1
ATOM 658 C C . TRP A 1 84 ? -1.796 -1.402 1.842 1.00 85.56 84 TRP A C 1
ATOM 660 O O . TRP A 1 84 ? -1.893 -1.430 3.073 1.00 85.56 84 TRP A O 1
ATOM 670 N N . VAL A 1 85 ? -2.557 -0.607 1.087 1.00 81.19 85 VAL A N 1
ATOM 671 C CA . VAL A 1 85 ? -3.655 0.202 1.637 1.00 81.19 85 VAL A CA 1
ATOM 672 C C . VAL A 1 85 ? -4.743 -0.699 2.227 1.00 81.19 85 VAL A C 1
ATOM 674 O O . VAL A 1 85 ? -5.159 -0.478 3.361 1.00 81.19 85 VAL A O 1
ATOM 677 N N . ALA A 1 86 ? -5.158 -1.753 1.518 1.00 85.75 86 ALA A N 1
ATOM 678 C CA . ALA A 1 86 ? -6.169 -2.690 2.009 1.00 85.75 86 ALA A CA 1
ATOM 679 C C . ALA A 1 86 ? -5.705 -3.437 3.272 1.00 85.75 86 ALA A C 1
ATOM 681 O O . ALA A 1 86 ? -6.453 -3.534 4.244 1.00 85.75 86 ALA A O 1
ATOM 682 N N . VAL A 1 87 ? -4.455 -3.912 3.299 1.00 85.88 87 VAL A N 1
ATOM 683 C CA . VAL A 1 87 ? -3.858 -4.544 4.489 1.00 85.88 87 VAL A CA 1
ATOM 684 C C . VAL A 1 87 ? -3.850 -3.575 5.670 1.00 85.88 87 VAL A C 1
ATOM 686 O O . VAL A 1 87 ? -4.241 -3.942 6.779 1.00 85.88 87 VAL A O 1
ATOM 689 N N . SER A 1 88 ? -3.464 -2.324 5.433 1.00 83.75 88 SER A N 1
ATOM 690 C CA . SER A 1 88 ? -3.426 -1.298 6.477 1.00 83.75 88 SER A CA 1
ATOM 691 C C . SER A 1 88 ? -4.814 -0.988 7.021 1.00 83.75 88 SER A C 1
ATOM 693 O O . SER A 1 88 ? -4.964 -0.881 8.235 1.00 83.75 88 SER A O 1
ATOM 695 N N . PHE A 1 89 ? -5.832 -0.949 6.160 1.00 82.19 89 PHE A N 1
ATOM 696 C CA . PHE A 1 89 ? -7.223 -0.789 6.572 1.00 82.19 89 PHE A CA 1
ATOM 697 C C . PHE A 1 89 ? -7.694 -1.937 7.475 1.00 82.19 89 PHE A C 1
ATOM 699 O O . PHE A 1 89 ? -8.312 -1.711 8.514 1.00 82.19 89 PHE A O 1
ATOM 706 N N . VAL A 1 90 ? -7.360 -3.185 7.132 1.00 86.19 90 VAL A N 1
ATOM 707 C CA . VAL A 1 90 ? -7.696 -4.353 7.967 1.00 86.19 90 VAL A CA 1
ATOM 708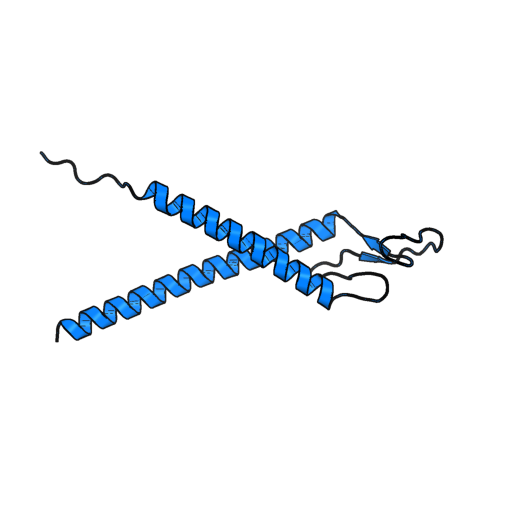 C C . VAL A 1 90 ? -6.990 -4.278 9.325 1.00 86.19 90 VAL A C 1
ATOM 710 O O . VAL A 1 90 ? -7.595 -4.580 10.358 1.00 86.19 90 VAL A O 1
ATOM 713 N N . ILE A 1 91 ? -5.727 -3.845 9.358 1.00 84.25 91 ILE A N 1
ATOM 714 C CA . ILE A 1 91 ? -4.963 -3.677 10.602 1.00 84.25 91 ILE A CA 1
ATOM 715 C C . ILE A 1 91 ? -5.572 -2.568 11.469 1.00 84.25 91 ILE A C 1
ATOM 717 O O . ILE A 1 91 ? -5.817 -2.783 12.658 1.00 84.25 91 ILE A O 1
ATOM 721 N N . THR A 1 92 ? -5.857 -1.393 10.905 1.00 82.62 92 THR A N 1
ATOM 722 C CA . THR A 1 92 ? -6.440 -0.280 11.666 1.00 82.62 92 THR A CA 1
ATOM 723 C C . THR A 1 92 ? -7.831 -0.642 12.179 1.00 82.62 92 THR A C 1
ATOM 725 O O . THR A 1 92 ? -8.089 -0.483 13.375 1.00 82.62 92 THR A O 1
ATOM 728 N N . TYR A 1 93 ? -8.678 -1.242 11.341 1.00 81.94 93 TYR A N 1
ATOM 729 C CA . TYR A 1 93 ? -10.016 -1.696 11.721 1.00 81.94 93 TYR A CA 1
ATOM 730 C C . TYR A 1 93 ? -9.993 -2.782 12.808 1.00 81.94 93 TYR A C 1
ATOM 732 O O . TYR A 1 93 ? -10.705 -2.699 13.810 1.00 81.94 93 TYR A O 1
ATOM 740 N N . SER A 1 94 ? -9.144 -3.802 12.665 1.00 79.19 94 SER A N 1
ATOM 741 C CA . SER A 1 94 ? -9.019 -4.847 13.691 1.00 79.19 94 SER A CA 1
ATOM 742 C C . SER A 1 94 ? -8.470 -4.287 15.006 1.00 79.19 94 SER A C 1
ATOM 744 O O . SER A 1 94 ? -8.951 -4.653 16.082 1.00 79.19 94 SER A O 1
ATOM 746 N N . SER A 1 95 ? -7.527 -3.342 14.944 1.00 79.62 95 SER A N 1
ATOM 747 C CA . SER A 1 95 ? -6.979 -2.687 16.133 1.00 79.62 95 SER A CA 1
ATOM 748 C C . SER A 1 95 ? -8.018 -1.827 16.863 1.00 79.62 95 SER A C 1
ATOM 750 O O . SER A 1 95 ? -8.048 -1.818 18.098 1.00 79.62 95 SER A O 1
ATOM 752 N N . SER A 1 96 ? -8.910 -1.145 16.136 1.00 78.00 96 SER A N 1
ATOM 753 C CA . SER A 1 96 ? -9.985 -0.352 16.735 1.00 78.00 96 SER A CA 1
ATOM 754 C C . SER A 1 96 ? -11.037 -1.257 17.382 1.00 78.00 96 SER A C 1
ATOM 756 O O . SER A 1 96 ? -11.424 -1.023 18.532 1.00 78.00 96 SER A O 1
ATOM 758 N N . ALA A 1 97 ? -11.408 -2.361 16.727 1.00 73.81 97 ALA A N 1
ATOM 759 C CA . ALA A 1 97 ? -12.291 -3.381 17.292 1.00 73.81 97 ALA A CA 1
ATOM 760 C C . ALA A 1 97 ? -11.698 -4.037 18.557 1.00 73.81 97 ALA A C 1
ATOM 762 O O . ALA A 1 97 ? -12.405 -4.233 19.552 1.00 73.81 97 ALA A O 1
ATOM 763 N N . ALA A 1 98 ? -10.395 -4.333 18.559 1.00 73.00 98 ALA A N 1
ATOM 764 C CA . ALA A 1 98 ? -9.691 -4.873 19.721 1.00 73.00 98 ALA A CA 1
ATOM 765 C C . ALA A 1 98 ? -9.672 -3.875 20.890 1.00 73.00 98 ALA A C 1
ATOM 767 O O . ALA A 1 98 ? -9.999 -4.244 22.022 1.00 73.00 98 ALA A O 1
ATOM 768 N N . ARG A 1 99 ? -9.385 -2.594 20.617 1.00 72.25 99 ARG A N 1
ATOM 769 C CA . ARG A 1 99 ? -9.429 -1.527 21.631 1.00 72.25 99 ARG A CA 1
ATOM 770 C C . ARG A 1 99 ? -10.808 -1.422 22.270 1.00 72.25 99 ARG A C 1
ATOM 772 O O . AR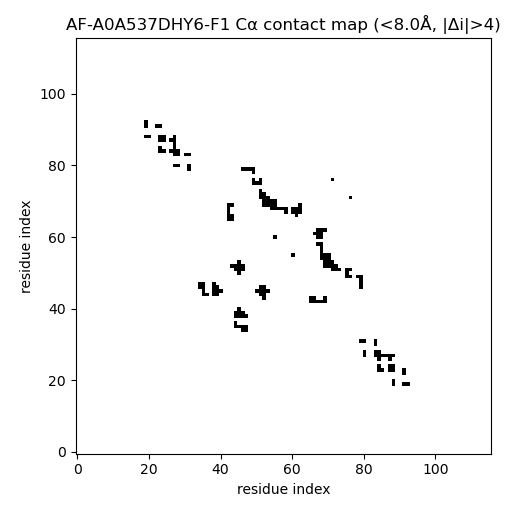G A 1 99 ? -10.888 -1.413 23.494 1.00 72.25 99 ARG A O 1
ATOM 779 N N . GLN A 1 100 ? -11.880 -1.430 21.473 1.00 70.75 100 GLN A N 1
ATOM 780 C CA . GLN A 1 100 ? -13.253 -1.372 21.989 1.00 70.75 100 GLN A CA 1
ATOM 781 C C . GLN A 1 100 ? -13.592 -2.549 22.915 1.00 70.75 100 GLN A C 1
ATOM 783 O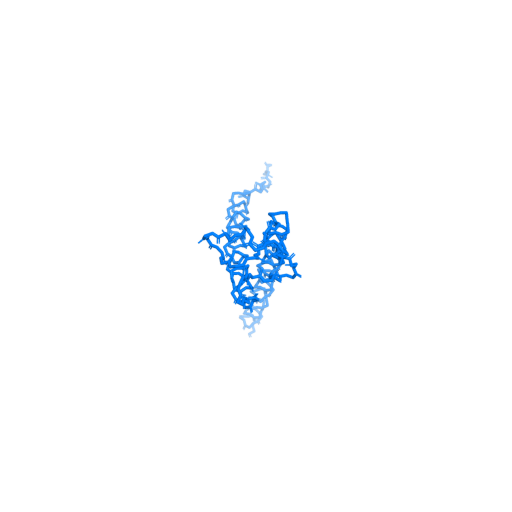 O . GLN A 1 100 ? -14.301 -2.367 23.910 1.00 70.75 100 GLN A O 1
ATOM 788 N N . ARG A 1 101 ? -13.087 -3.757 22.622 1.00 67.31 101 ARG A N 1
ATOM 789 C CA . ARG A 1 101 ? -13.262 -4.925 23.501 1.00 67.31 101 ARG A CA 1
ATOM 790 C C . ARG A 1 101 ? -12.521 -4.755 24.825 1.00 67.31 101 ARG A C 1
ATOM 792 O O . ARG A 1 101 ? -13.128 -4.983 25.869 1.00 67.31 101 ARG A O 1
ATOM 799 N N . SER A 1 102 ? -11.268 -4.298 24.804 1.00 67.00 102 SER A N 1
ATOM 800 C CA . SER A 1 102 ? -10.510 -4.034 26.035 1.00 67.00 102 SER A CA 1
ATOM 801 C C . SER A 1 102 ? -11.187 -2.987 26.916 1.00 67.00 102 SER A C 1
ATOM 803 O O . SER A 1 102 ? -11.315 -3.206 28.116 1.00 67.00 102 SER A O 1
ATOM 805 N N . THR A 1 103 ? -11.699 -1.892 26.343 1.00 66.62 103 THR A N 1
ATOM 806 C CA . THR A 1 103 ? -12.355 -0.843 27.144 1.00 66.62 103 THR A CA 1
ATOM 807 C C . THR A 1 103 ? -13.625 -1.353 27.825 1.00 66.62 103 THR A C 1
ATOM 809 O O . THR A 1 103 ? -13.851 -1.058 28.995 1.00 66.62 103 THR A O 1
ATOM 812 N N . LYS A 1 104 ? -14.438 -2.161 27.130 1.00 65.50 104 LYS A N 1
ATOM 813 C CA . LYS A 1 104 ? -15.648 -2.763 27.716 1.00 65.50 104 LYS A CA 1
ATOM 814 C C . LYS A 1 104 ? -15.327 -3.695 28.884 1.00 65.50 104 LYS A C 1
ATOM 816 O O . LYS A 1 104 ? -16.032 -3.659 29.888 1.00 65.50 104 LYS A O 1
ATOM 821 N N . ILE A 1 105 ? -14.266 -4.494 28.766 1.00 70.50 105 ILE A N 1
ATOM 822 C CA . ILE A 1 105 ? -13.831 -5.412 29.828 1.00 70.50 105 ILE A CA 1
ATOM 823 C C . ILE A 1 105 ? -13.344 -4.625 31.050 1.00 70.50 105 ILE A C 1
ATOM 825 O O . ILE A 1 105 ? -13.779 -4.906 32.163 1.00 70.50 105 ILE A O 1
ATOM 829 N N . THR A 1 106 ? -12.499 -3.608 30.857 1.00 71.50 106 THR A N 1
ATOM 830 C CA . THR A 1 106 ? -11.979 -2.785 31.961 1.00 71.50 106 THR A CA 1
ATOM 831 C C . THR A 1 106 ? -13.090 -2.030 32.692 1.00 71.50 106 THR A C 1
ATOM 833 O O . THR A 1 106 ? -13.112 -2.022 33.920 1.00 71.50 106 THR A O 1
ATOM 836 N N . VAL A 1 107 ? -14.043 -1.439 31.963 1.00 70.62 107 VAL A N 1
ATOM 837 C CA . VAL A 1 107 ? -15.182 -0.733 32.573 1.00 70.62 107 VAL A CA 1
ATOM 838 C C . VAL A 1 107 ? -16.104 -1.708 33.310 1.00 70.62 107 VAL A C 1
ATOM 840 O O . VAL A 1 107 ? -16.497 -1.432 34.439 1.00 70.62 107 VAL A O 1
ATOM 843 N N . GLY A 1 108 ? -16.407 -2.869 32.721 1.00 68.25 108 GLY A N 1
ATOM 844 C CA . GLY A 1 108 ? -17.231 -3.895 33.369 1.00 68.25 108 GLY A CA 1
ATOM 845 C C . GLY A 1 108 ? -16.607 -4.440 34.658 1.00 68.25 108 GLY A C 1
ATOM 846 O O . GLY A 1 108 ? -17.306 -4.611 35.656 1.00 68.25 108 GLY A O 1
ATOM 847 N N . LEU A 1 109 ? -15.287 -4.645 34.667 1.00 70.56 109 LEU A N 1
ATOM 848 C CA . LEU A 1 109 ? -14.550 -5.068 35.859 1.00 70.56 109 LEU A CA 1
ATOM 849 C C . LEU A 1 109 ? -14.529 -3.972 36.937 1.00 70.56 109 LEU A C 1
ATOM 851 O O . LEU A 1 109 ? -14.720 -4.270 38.113 1.00 70.56 109 LEU A O 1
ATOM 855 N N . GLY A 1 110 ? -14.353 -2.706 36.544 1.00 65.75 110 GLY A N 1
ATOM 856 C CA . GLY A 1 110 ? -14.391 -1.567 37.465 1.00 65.75 110 GLY A CA 1
ATOM 857 C C . GLY A 1 110 ? -15.748 -1.403 38.156 1.00 65.75 110 GLY A C 1
ATOM 858 O O . GLY A 1 110 ? -15.800 -1.210 39.367 1.00 65.75 110 GLY A O 1
ATOM 859 N N . VAL A 1 111 ? -16.848 -1.568 37.416 1.00 66.88 111 VAL A N 1
ATOM 860 C CA . VAL A 1 111 ? -18.210 -1.502 37.977 1.00 66.88 111 VAL A CA 1
ATOM 861 C C . VAL A 1 111 ? -18.480 -2.658 38.947 1.00 66.88 111 VAL A C 1
ATOM 863 O O . VAL A 1 111 ? -19.089 -2.445 39.992 1.00 66.88 111 VAL A O 1
ATOM 866 N N . LEU A 1 112 ? -18.004 -3.871 38.647 1.00 68.50 112 LEU A N 1
ATOM 867 C CA . LEU A 1 112 ? -18.159 -5.026 39.540 1.00 68.50 112 LEU A CA 1
ATOM 868 C C . LEU A 1 112 ? -17.360 -4.891 40.842 1.00 68.50 112 LEU A C 1
ATOM 870 O O . LEU A 1 112 ? -17.830 -5.338 41.885 1.00 68.50 112 LEU A O 1
ATOM 874 N N . LEU A 1 113 ? -16.175 -4.278 40.795 1.00 69.94 113 LEU A N 1
ATOM 875 C CA . LEU A 1 113 ? -15.353 -4.040 41.985 1.00 69.94 113 LEU A CA 1
ATOM 876 C C . LEU A 1 113 ? -15.892 -2.908 42.867 1.00 69.94 113 LEU A C 1
ATOM 878 O O . LEU A 1 113 ? -15.686 -2.944 44.072 1.00 69.94 113 LEU A O 1
ATOM 882 N N . GLN A 1 114 ? -16.583 -1.925 42.288 1.00 67.56 114 GLN A N 1
ATOM 883 C CA . GLN A 1 114 ? -17.160 -0.803 43.034 1.00 67.56 114 GLN A CA 1
ATOM 884 C C . GLN A 1 114 ? -18.488 -1.155 43.730 1.00 67.56 114 GLN A C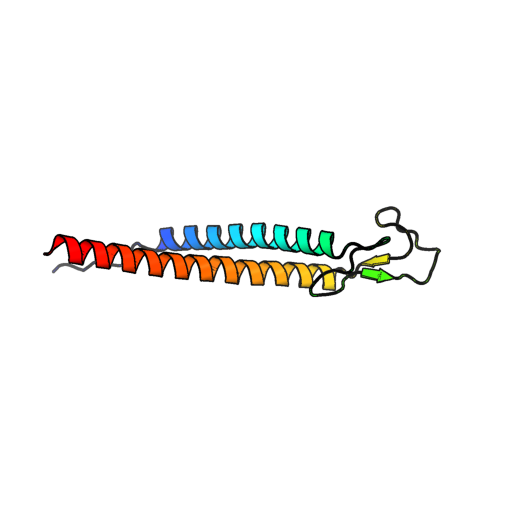 1
ATOM 886 O O . GLN A 1 114 ? -18.921 -0.428 44.619 1.00 67.56 114 GLN A O 1
ATOM 891 N N . ASN A 1 115 ? -19.135 -2.255 43.333 1.00 62.44 115 ASN A N 1
ATOM 892 C CA . ASN A 1 115 ? -20.432 -2.691 43.859 1.00 62.44 115 ASN A CA 1
ATOM 893 C C . ASN A 1 115 ? -20.318 -3.849 44.873 1.00 62.44 115 ASN A C 1
ATOM 895 O O . ASN A 1 115 ? -21.285 -4.585 45.081 1.00 62.44 115 ASN A O 1
ATOM 899 N N . ARG A 1 116 ? -19.128 -4.041 45.452 1.00 54.28 116 ARG A N 1
ATOM 900 C CA . ARG A 1 116 ? -18.802 -5.060 46.455 1.00 54.28 116 ARG A CA 1
ATOM 901 C C . ARG A 1 116 ? -18.273 -4.391 47.716 1.00 54.28 116 ARG A C 1
ATOM 903 O O . ARG A 1 116 ? -18.577 -4.925 48.802 1.00 54.28 116 ARG A O 1
#

pLDDT: mean 71.1, std 11.86, range [41.59, 89.0]